Protein AF-A0A3N2ME25-F1 (afdb_monomer_lite)

Sequence (167 aa):
MKATYNEIFISNQILSNIPTVMEGRKMPASTVTTILLHRLAHQRKMEEYEEACRKALDELKKDEKYSDFDSRIQAHEEAKSKGNEYDKEFDKIVDGLTEAYSDVRRKQAQVTTEVEIQPMTRKELDDIVDFVGTEGTITISHAAGCFEQERIQFLGMLTNYFTNQQR

Secondary structure (DSSP, 8-state):
-EEEHHHHHHHHHHHHT--SEETTEE--HHHHHHHHHHHHHHHHHHHHHHHHHHHHHHHHTTSTTTTTHHHHHHHHHHHHHTTPPP-HHHHHHHHHHHHHHHHHHHHHHT-EEE---PPPPHHHHHHHHHHH-SSSEEEEEETTEEEEEEHHHHHHHHHHHHHHHT-

Structure (mmCIF, N/CA/C/O backbone):
data_AF-A0A3N2ME25-F1
#
_entry.id   AF-A0A3N2ME25-F1
#
loop_
_atom_site.group_PDB
_atom_site.id
_atom_site.type_symbol
_atom_site.label_atom_id
_atom_site.label_alt_id
_atom_site.label_comp_id
_atom_site.label_asym_id
_atom_site.label_entity_id
_atom_site.label_seq_id
_atom_site.pdbx_PDB_ins_code
_atom_site.Cartn_x
_atom_site.Cartn_y
_atom_site.Cartn_z
_atom_site.occupancy
_atom_site.B_iso_or_equiv
_atom_site.auth_seq_id
_atom_site.auth_comp_id
_atom_site.auth_asym_id
_atom_site.auth_atom_id
_atom_site.pdbx_PDB_model_num
ATOM 1 N N . MET A 1 1 ? 5.199 -4.972 15.450 1.00 86.19 1 MET A N 1
ATOM 2 C CA . MET A 1 1 ? 4.688 -6.122 14.665 1.00 86.19 1 MET A CA 1
ATOM 3 C C . MET A 1 1 ? 5.754 -6.543 13.667 1.00 86.19 1 MET A C 1
ATOM 5 O O . MET A 1 1 ? 6.234 -5.680 12.942 1.00 86.19 1 MET A O 1
ATOM 9 N N . LYS A 1 2 ? 6.131 -7.824 13.625 1.00 91.19 2 LYS A N 1
ATOM 10 C CA . LYS A 1 2 ? 7.083 -8.351 12.636 1.00 91.19 2 LYS A CA 1
ATOM 11 C C . LYS A 1 2 ? 6.314 -8.986 11.476 1.00 91.19 2 LYS A C 1
ATOM 13 O O . LYS A 1 2 ? 5.478 -9.848 11.718 1.00 91.19 2 LYS A O 1
ATOM 18 N N . ALA A 1 3 ? 6.572 -8.544 10.249 1.00 93.00 3 ALA A N 1
ATOM 19 C CA . ALA A 1 3 ? 5.836 -8.978 9.062 1.00 93.00 3 ALA A CA 1
ATOM 20 C C . ALA A 1 3 ? 6.692 -8.837 7.797 1.00 93.00 3 ALA A C 1
ATOM 22 O O . ALA A 1 3 ? 7.622 -8.032 7.740 1.00 93.00 3 ALA A O 1
ATOM 23 N N . THR A 1 4 ? 6.388 -9.621 6.771 1.00 96.38 4 THR A N 1
ATOM 24 C CA . THR A 1 4 ? 6.939 -9.437 5.425 1.00 96.38 4 THR A CA 1
ATOM 25 C C . THR A 1 4 ? 6.390 -8.169 4.777 1.00 96.38 4 THR A C 1
ATOM 27 O O . THR A 1 4 ? 5.282 -7.729 5.093 1.00 96.38 4 THR A O 1
ATOM 30 N N . TYR A 1 5 ? 7.118 -7.585 3.823 1.00 96.56 5 TYR A N 1
ATOM 31 C CA . TYR A 1 5 ? 6.589 -6.453 3.051 1.00 96.56 5 TYR A CA 1
ATOM 32 C C . TYR A 1 5 ? 5.282 -6.790 2.319 1.00 96.56 5 TYR A C 1
ATOM 34 O O . TYR A 1 5 ? 4.413 -5.930 2.200 1.00 96.56 5 TYR A O 1
ATOM 42 N N . ASN A 1 6 ? 5.089 -8.044 1.900 1.00 94.50 6 ASN A N 1
ATOM 43 C CA . ASN A 1 6 ? 3.825 -8.505 1.330 1.00 94.50 6 ASN A CA 1
ATOM 44 C C . ASN A 1 6 ? 2.663 -8.444 2.342 1.00 94.50 6 ASN A C 1
ATOM 46 O O . ASN A 1 6 ? 1.581 -7.951 2.029 1.00 94.50 6 ASN A O 1
ATOM 50 N N . GLU A 1 7 ? 2.879 -8.900 3.576 1.00 94.19 7 GLU A N 1
ATOM 51 C CA . GLU A 1 7 ? 1.875 -8.804 4.647 1.00 94.19 7 GLU A CA 1
ATOM 52 C C . GLU A 1 7 ? 1.596 -7.348 5.044 1.00 94.19 7 GLU A C 1
ATOM 54 O O . GLU A 1 7 ? 0.449 -6.987 5.321 1.00 94.19 7 GLU A O 1
ATOM 59 N N . ILE A 1 8 ? 2.622 -6.492 5.028 1.00 95.00 8 ILE A N 1
ATOM 60 C CA . ILE A 1 8 ? 2.486 -5.048 5.260 1.00 95.00 8 ILE A CA 1
ATOM 61 C C . ILE A 1 8 ? 1.661 -4.403 4.149 1.00 95.00 8 ILE A C 1
ATOM 63 O O . ILE A 1 8 ? 0.783 -3.599 4.455 1.00 95.00 8 ILE A O 1
ATOM 67 N N . PHE A 1 9 ? 1.879 -4.777 2.886 1.00 93.44 9 PHE A N 1
ATOM 68 C CA . PHE A 1 9 ? 1.074 -4.303 1.761 1.00 93.44 9 PHE A CA 1
ATOM 69 C C . PHE A 1 9 ? -0.405 -4.658 1.948 1.00 93.44 9 PHE A C 1
ATOM 71 O O . PHE A 1 9 ? -1.260 -3.775 1.872 1.00 93.44 9 PHE A O 1
ATOM 78 N N . ILE A 1 10 ? -0.709 -5.922 2.268 1.00 91.88 10 ILE A N 1
ATOM 79 C CA . ILE A 1 10 ? -2.084 -6.382 2.529 1.00 91.88 10 ILE A CA 1
ATOM 80 C C . ILE A 1 10 ? -2.699 -5.600 3.697 1.00 91.88 10 ILE A C 1
ATOM 82 O O . ILE A 1 10 ? -3.813 -5.087 3.592 1.00 91.88 10 ILE A O 1
ATOM 86 N N . SER A 1 11 ? -1.953 -5.447 4.792 1.00 93.44 11 SER A N 1
ATOM 87 C CA . SER A 1 11 ? -2.392 -4.687 5.966 1.00 93.44 11 SER A CA 1
ATOM 88 C C . SER A 1 11 ? -2.671 -3.223 5.620 1.00 93.44 11 SER A C 1
ATOM 90 O O . SER A 1 11 ? -3.700 -2.679 6.015 1.00 93.44 11 SER A O 1
ATOM 92 N N . ASN A 1 12 ? -1.809 -2.595 4.818 1.00 93.00 12 ASN A N 1
ATOM 93 C CA . ASN A 1 12 ? -1.983 -1.222 4.360 1.00 93.00 12 ASN A CA 1
ATOM 94 C C . ASN A 1 12 ? -3.259 -1.055 3.519 1.00 93.00 12 ASN A C 1
ATOM 96 O O . ASN A 1 12 ? -3.982 -0.073 3.696 1.00 93.00 12 ASN A O 1
ATOM 100 N N . GLN A 1 13 ? -3.573 -2.023 2.648 1.00 91.44 13 GLN A N 1
ATOM 101 C CA . GLN A 1 13 ? -4.811 -2.024 1.860 1.00 91.44 13 GLN A CA 1
ATOM 102 C C . GLN A 1 13 ? -6.050 -2.119 2.758 1.00 91.44 13 GLN A C 1
ATOM 104 O O . GLN A 1 13 ? -6.986 -1.338 2.592 1.00 91.44 13 GLN A O 1
ATOM 109 N N . ILE A 1 14 ? -6.050 -3.018 3.749 1.00 93.38 14 ILE A N 1
ATOM 110 C CA . ILE A 1 14 ? -7.160 -3.151 4.707 1.00 93.38 14 ILE A CA 1
ATOM 111 C C . ILE A 1 14 ? -7.353 -1.835 5.469 1.00 93.38 14 ILE A C 1
ATOM 113 O O . ILE A 1 14 ? -8.447 -1.271 5.483 1.00 93.38 14 ILE A O 1
ATOM 117 N N . LEU A 1 15 ? -6.273 -1.309 6.053 1.00 94.50 15 LEU A N 1
ATOM 118 C CA . LEU A 1 15 ? -6.291 -0.083 6.847 1.00 94.50 15 LEU A CA 1
ATOM 119 C C . LEU A 1 15 ? -6.776 1.120 6.044 1.00 94.50 15 LEU A C 1
ATOM 121 O O . LEU A 1 15 ? -7.570 1.910 6.556 1.00 94.50 15 LEU A O 1
ATOM 125 N N . SER A 1 16 ? -6.319 1.270 4.800 1.00 93.31 16 SER A N 1
ATOM 126 C CA . SER A 1 16 ? -6.687 2.382 3.908 1.00 93.31 16 SER A CA 1
ATOM 127 C C . SER A 1 16 ? -8.178 2.408 3.585 1.00 93.31 16 SER A C 1
ATOM 129 O O . SER A 1 16 ? -8.736 3.479 3.363 1.00 93.31 16 SER A O 1
ATOM 131 N N . ASN A 1 17 ? -8.829 1.247 3.640 1.00 94.62 17 ASN A N 1
ATOM 132 C CA . ASN A 1 17 ? -10.236 1.083 3.303 1.00 94.62 17 ASN A CA 1
ATOM 133 C C . ASN A 1 17 ? -11.189 1.161 4.505 1.00 94.62 17 ASN A C 1
ATOM 135 O O . ASN A 1 17 ? -12.399 1.096 4.320 1.00 94.62 17 ASN A O 1
ATOM 139 N N . ILE A 1 18 ? -10.686 1.354 5.732 1.00 95.12 18 ILE A N 1
ATOM 140 C CA . ILE A 1 18 ? -11.555 1.598 6.894 1.00 95.12 18 ILE A CA 1
ATOM 141 C C . ILE A 1 18 ? -12.240 2.972 6.742 1.00 95.12 18 ILE A C 1
ATOM 143 O O . ILE A 1 18 ? -11.551 4.001 6.740 1.00 95.12 18 ILE A O 1
ATOM 147 N N . PRO A 1 19 ? -13.576 3.053 6.632 1.00 93.19 19 PRO A N 1
ATOM 148 C CA . PRO A 1 19 ? -14.247 4.340 6.535 1.00 93.19 19 PRO A CA 1
ATOM 149 C C . PRO A 1 19 ? -14.175 5.076 7.877 1.00 93.19 19 PRO A C 1
ATOM 151 O O . PRO A 1 19 ? -14.390 4.489 8.933 1.00 93.19 19 PRO A O 1
ATOM 154 N N . THR A 1 20 ? -13.905 6.381 7.847 1.00 93.56 20 THR A N 1
ATOM 155 C CA . THR A 1 20 ? -13.962 7.251 9.042 1.00 93.56 20 THR A CA 1
ATOM 156 C C . THR A 1 20 ? -15.259 8.063 9.109 1.00 93.56 20 THR A C 1
ATOM 158 O O . THR A 1 20 ? -15.639 8.568 10.169 1.00 93.56 20 THR A O 1
ATOM 161 N N . VAL A 1 21 ? -15.957 8.161 7.973 1.00 92.81 21 VAL A N 1
ATOM 162 C CA . VAL A 1 21 ? -17.283 8.760 7.802 1.00 92.81 21 VAL A CA 1
ATOM 163 C C . VAL A 1 21 ? -18.085 7.847 6.882 1.00 92.81 21 VAL A C 1
ATOM 165 O O . VAL A 1 21 ? -17.600 7.475 5.816 1.00 92.81 21 VAL A O 1
ATOM 168 N N . MET A 1 22 ? -19.296 7.476 7.287 1.00 90.69 22 MET A N 1
ATOM 169 C CA . MET A 1 22 ? -20.151 6.561 6.532 1.00 90.69 22 MET A CA 1
ATOM 170 C C . MET A 1 22 ? -21.609 6.797 6.919 1.00 90.69 22 MET A C 1
ATOM 172 O O . MET A 1 22 ? -21.900 6.959 8.100 1.00 90.69 22 MET A O 1
ATOM 176 N N . GLU A 1 23 ? -22.521 6.848 5.942 1.00 88.25 23 GLU A N 1
ATOM 177 C CA . GLU A 1 23 ? -23.973 6.985 6.190 1.00 88.25 23 GLU A CA 1
ATOM 178 C C . GLU A 1 23 ? -24.333 8.175 7.111 1.00 88.25 23 GLU A C 1
ATOM 180 O O . GLU A 1 23 ? -25.209 8.087 7.967 1.00 88.25 23 GLU A O 1
ATOM 185 N N . GLY A 1 24 ? -23.607 9.295 7.000 1.00 89.06 24 GLY A N 1
ATOM 186 C CA . GLY A 1 24 ? -23.794 10.473 7.860 1.00 89.06 24 GLY A CA 1
ATOM 187 C C . GLY A 1 24 ? -23.269 10.328 9.299 1.00 89.06 24 GLY A C 1
ATOM 188 O O . GLY A 1 24 ? -23.289 11.302 10.051 1.00 89.06 24 GLY A O 1
ATOM 189 N N . ARG A 1 25 ? -22.747 9.156 9.682 1.00 92.75 25 ARG A N 1
ATOM 190 C CA . ARG A 1 25 ? -22.092 8.897 10.971 1.00 92.75 25 ARG A CA 1
ATOM 191 C C . ARG A 1 25 ? -20.591 9.182 10.885 1.00 92.75 25 ARG A C 1
ATOM 193 O O . ARG A 1 25 ? -19.966 9.010 9.838 1.00 92.75 25 ARG A O 1
ATOM 200 N N . LYS A 1 26 ? -20.002 9.589 12.012 1.00 94.62 26 LYS A N 1
ATOM 201 C CA . LYS A 1 26 ? -18.549 9.752 12.186 1.00 94.62 26 LYS A CA 1
ATOM 202 C C . LYS A 1 26 ? -18.040 8.769 13.231 1.00 94.62 26 LYS A C 1
ATOM 204 O O . LYS A 1 26 ? -18.686 8.589 14.261 1.00 94.62 26 LYS A O 1
ATOM 209 N N . MET A 1 27 ? -16.890 8.167 12.964 1.00 95.06 27 MET A N 1
ATOM 210 C CA . MET A 1 27 ? -16.223 7.269 13.903 1.00 95.06 27 MET A CA 1
ATOM 211 C C . MET A 1 27 ? -15.653 8.056 15.104 1.00 95.06 27 MET A C 1
ATOM 213 O O . MET A 1 27 ? -15.298 9.230 14.937 1.00 95.06 27 MET A O 1
ATOM 217 N N . PRO A 1 28 ? -15.542 7.454 16.308 1.00 95.44 28 PRO A N 1
ATOM 218 C CA . PRO A 1 28 ? -14.921 8.110 17.456 1.00 95.44 28 PRO A CA 1
ATOM 219 C C . PRO A 1 28 ? -13.514 8.635 17.144 1.00 95.44 28 PRO A C 1
ATOM 221 O O . PRO A 1 28 ? -12.701 7.953 16.522 1.00 95.44 28 PRO A O 1
ATOM 224 N N . ALA A 1 29 ? -13.209 9.853 17.601 1.00 95.00 29 ALA A N 1
ATOM 225 C CA . ALA A 1 29 ? -11.958 10.536 17.261 1.00 95.00 29 ALA A CA 1
ATOM 226 C C . ALA A 1 29 ? -10.701 9.782 17.735 1.00 95.00 29 ALA A C 1
ATOM 228 O O . ALA A 1 29 ? -9.684 9.793 17.040 1.00 95.00 29 ALA A O 1
ATOM 229 N N . SER A 1 30 ? -10.773 9.101 18.885 1.00 94.38 30 SER A N 1
ATOM 230 C CA . SER A 1 30 ? -9.698 8.230 19.378 1.00 94.38 30 SER A CA 1
ATOM 231 C C . SER A 1 30 ? -9.400 7.105 18.387 1.00 94.38 30 SER A C 1
ATOM 233 O O . SER A 1 30 ? -8.259 6.929 17.976 1.00 94.38 30 SER A O 1
ATOM 235 N N . THR A 1 31 ? -10.440 6.425 17.914 1.00 95.94 31 THR A N 1
ATOM 236 C CA . THR A 1 31 ? -10.347 5.285 16.994 1.00 95.94 31 THR A CA 1
ATOM 237 C C . THR A 1 31 ? -9.850 5.726 15.619 1.00 95.94 31 THR A C 1
ATOM 239 O O . THR A 1 31 ? -8.963 5.096 15.045 1.00 95.94 31 THR A O 1
ATOM 242 N N . VAL A 1 32 ? -10.327 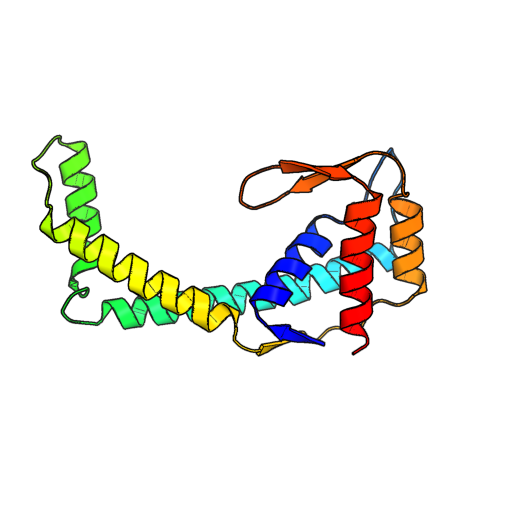6.877 15.128 1.00 96.25 32 VAL A N 1
ATOM 243 C CA . VAL A 1 32 ? -9.801 7.505 13.904 1.00 96.25 32 VAL A CA 1
ATOM 244 C C . VAL A 1 32 ? -8.311 7.811 14.039 1.00 96.25 32 VAL A C 1
ATOM 246 O O . VAL A 1 32 ? -7.549 7.528 13.118 1.00 96.25 32 VAL A O 1
ATOM 249 N N . THR A 1 33 ? -7.879 8.358 15.177 1.00 95.88 33 THR A N 1
ATOM 250 C CA . THR A 1 33 ? -6.462 8.665 15.424 1.00 95.88 33 THR A CA 1
ATOM 251 C C . THR A 1 33 ? -5.612 7.401 15.331 1.00 95.88 33 THR A C 1
ATOM 253 O O . THR A 1 33 ? -4.616 7.387 14.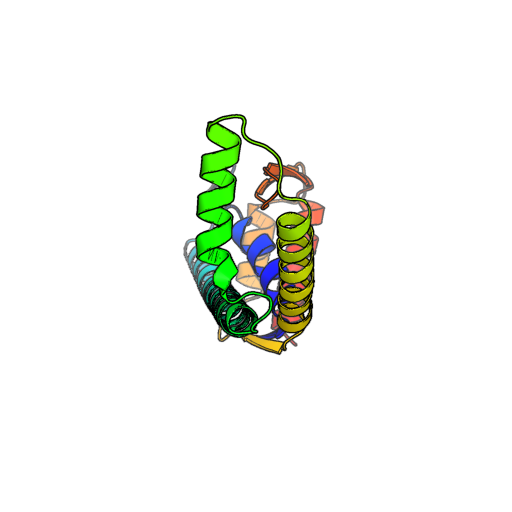609 1.00 95.88 33 THR A O 1
ATOM 256 N N . THR A 1 34 ? -6.042 6.316 15.972 1.00 95.31 34 THR A N 1
ATOM 257 C CA . THR A 1 34 ? -5.353 5.022 15.922 1.00 95.31 34 THR A CA 1
ATOM 258 C C . THR A 1 34 ? -5.280 4.470 14.497 1.00 95.31 34 THR A C 1
ATOM 260 O O . THR A 1 34 ? -4.199 4.098 14.040 1.00 95.31 34 THR A O 1
ATOM 263 N N . ILE A 1 35 ? -6.376 4.510 13.729 1.00 95.69 35 ILE A N 1
ATOM 264 C CA . ILE A 1 35 ? -6.375 4.109 12.309 1.00 95.69 35 ILE A CA 1
ATOM 265 C C . ILE A 1 35 ? -5.367 4.929 11.498 1.00 95.69 35 ILE A C 1
ATOM 267 O O . ILE A 1 35 ? -4.611 4.362 10.709 1.00 95.69 35 ILE A O 1
ATOM 271 N N . LEU A 1 36 ? -5.338 6.252 11.681 1.00 95.75 36 LEU A N 1
ATOM 272 C CA . LEU A 1 36 ? -4.414 7.130 10.960 1.00 95.75 36 LEU A CA 1
ATOM 273 C C . LEU A 1 36 ? -2.955 6.814 11.295 1.00 95.75 36 LEU A C 1
ATOM 275 O O . LEU A 1 36 ? -2.129 6.746 10.386 1.00 95.75 36 LEU A O 1
ATOM 279 N N . LEU A 1 37 ? -2.639 6.559 12.567 1.00 95.81 37 LEU A N 1
ATOM 280 C CA . LEU A 1 37 ? -1.300 6.132 12.973 1.00 95.81 37 LEU A CA 1
ATOM 281 C C . LEU A 1 37 ? -0.922 4.797 12.321 1.00 95.81 37 LEU A C 1
ATOM 283 O O . LEU A 1 37 ? 0.183 4.673 11.793 1.00 95.81 37 LEU A O 1
ATOM 287 N N . HIS A 1 38 ? -1.842 3.828 12.276 1.00 95.25 38 HIS A N 1
ATOM 288 C CA . HIS A 1 38 ? -1.604 2.551 11.598 1.00 95.25 38 HIS A CA 1
ATOM 289 C C . HIS A 1 38 ? -1.367 2.709 10.101 1.00 95.25 38 HIS A C 1
ATOM 291 O O . HIS A 1 38 ? -0.416 2.116 9.589 1.00 95.25 38 HIS A O 1
ATOM 297 N N . ARG A 1 39 ? -2.163 3.533 9.412 1.00 95.12 39 ARG A N 1
ATOM 298 C CA . ARG A 1 39 ? -1.945 3.853 7.993 1.00 95.12 39 ARG A CA 1
ATOM 299 C C . ARG A 1 39 ? -0.567 4.459 7.769 1.00 95.12 39 ARG A C 1
ATOM 301 O O . ARG A 1 39 ? 0.178 3.966 6.933 1.00 95.12 39 ARG A O 1
ATOM 308 N N . LEU A 1 40 ? -0.201 5.471 8.555 1.00 95.00 40 LEU A N 1
ATOM 309 C CA . LEU A 1 40 ? 1.092 6.146 8.433 1.00 95.00 40 LEU A CA 1
ATOM 310 C C . LEU A 1 40 ? 2.266 5.190 8.675 1.00 95.00 40 LEU A C 1
ATOM 312 O O . LEU A 1 40 ? 3.236 5.210 7.921 1.00 95.00 40 LEU A O 1
ATOM 316 N N . ALA A 1 41 ? 2.184 4.335 9.697 1.00 95.50 41 ALA A N 1
ATOM 317 C CA . ALA A 1 41 ? 3.241 3.373 10.000 1.00 95.50 41 ALA A CA 1
ATOM 318 C C . ALA A 1 41 ? 3.442 2.351 8.867 1.00 95.50 41 ALA A C 1
ATOM 320 O O . ALA A 1 41 ? 4.579 2.064 8.495 1.00 95.50 41 ALA A O 1
ATOM 321 N N . HIS A 1 42 ? 2.354 1.837 8.284 1.00 94.88 42 HIS A N 1
ATOM 322 C CA . HIS A 1 42 ? 2.437 0.898 7.162 1.00 94.88 42 HIS A CA 1
ATOM 323 C C . HIS A 1 42 ? 2.875 1.587 5.869 1.00 94.88 42 HIS A C 1
ATOM 325 O O . HIS A 1 42 ? 3.694 1.036 5.137 1.00 94.88 42 HIS A O 1
ATOM 331 N N . GLN A 1 43 ? 2.398 2.806 5.612 1.00 94.75 43 GLN A N 1
ATOM 332 C CA . GLN A 1 43 ? 2.804 3.592 4.451 1.00 94.75 43 GLN A CA 1
ATOM 333 C C . GLN A 1 43 ? 4.314 3.849 4.447 1.00 94.75 43 GLN A C 1
ATOM 335 O O . GLN A 1 43 ? 4.953 3.619 3.426 1.00 94.75 43 GLN A O 1
ATOM 340 N N . ARG A 1 44 ? 4.908 4.230 5.586 1.00 95.94 44 ARG A N 1
ATOM 341 C CA . ARG A 1 44 ? 6.368 4.406 5.699 1.00 95.94 44 ARG A CA 1
ATOM 342 C C . ARG A 1 44 ? 7.133 3.146 5.305 1.00 95.94 44 ARG A C 1
ATOM 344 O O . ARG A 1 44 ? 8.124 3.218 4.591 1.00 95.94 44 ARG A O 1
ATOM 351 N N . LYS A 1 45 ? 6.647 1.973 5.716 1.00 96.31 45 LYS A N 1
ATOM 352 C CA . LYS A 1 45 ? 7.260 0.693 5.339 1.00 96.31 45 LYS A CA 1
ATOM 353 C C . LYS A 1 45 ? 7.080 0.388 3.853 1.00 96.31 45 LYS A C 1
ATOM 355 O O . LYS A 1 45 ? 7.990 -0.151 3.234 1.00 96.31 45 LYS A O 1
ATOM 360 N N . MET A 1 46 ? 5.958 0.777 3.251 1.00 95.19 46 MET A N 1
ATOM 361 C CA . MET A 1 46 ? 5.799 0.682 1.798 1.00 95.19 46 MET A CA 1
ATOM 362 C C . MET A 1 46 ? 6.755 1.617 1.048 1.00 95.19 46 MET A C 1
ATOM 364 O O . MET A 1 46 ? 7.314 1.214 0.033 1.00 95.19 46 MET A O 1
ATOM 368 N N . GLU A 1 47 ? 7.003 2.821 1.558 1.00 95.94 47 GLU A N 1
ATOM 369 C CA . GLU A 1 47 ? 7.995 3.747 0.996 1.00 95.94 47 GLU A CA 1
ATOM 370 C C . GLU A 1 47 ? 9.421 3.173 1.101 1.00 95.94 47 GLU A C 1
ATOM 372 O O . GLU A 1 47 ? 10.156 3.190 0.113 1.00 95.94 47 GLU A O 1
ATOM 377 N N . GLU A 1 48 ? 9.784 2.572 2.242 1.00 96.62 48 GLU A N 1
ATOM 378 C CA . GLU A 1 48 ? 11.060 1.854 2.420 1.00 96.62 48 GLU A CA 1
ATOM 379 C C . GLU A 1 48 ? 11.219 0.698 1.411 1.00 96.62 48 GLU A C 1
ATOM 381 O O . GLU A 1 48 ? 12.285 0.523 0.812 1.00 96.62 48 GLU A O 1
ATOM 386 N N . TYR A 1 49 ? 10.157 -0.084 1.193 1.00 96.75 49 TYR A N 1
ATOM 387 C CA . TYR A 1 49 ? 10.132 -1.164 0.203 1.00 96.75 49 TYR A CA 1
ATOM 388 C C . TYR A 1 49 ? 10.361 -0.652 -1.223 1.00 96.75 49 TYR A C 1
ATOM 390 O O . TYR A 1 49 ? 11.197 -1.200 -1.949 1.00 96.75 49 TYR A O 1
ATOM 398 N N . GLU A 1 50 ? 9.638 0.396 -1.628 1.00 96.75 50 GLU A N 1
ATOM 399 C CA . GLU A 1 50 ? 9.764 0.975 -2.967 1.00 96.75 50 GLU A CA 1
ATOM 400 C C . GLU A 1 50 ? 11.149 1.591 -3.181 1.00 96.75 50 GLU A C 1
ATOM 402 O O . GLU A 1 50 ? 11.748 1.421 -4.245 1.00 96.75 50 GLU A O 1
ATOM 407 N N . GLU A 1 51 ? 11.712 2.245 -2.161 1.00 97.50 51 GLU A N 1
ATOM 408 C CA . GLU A 1 51 ? 13.069 2.778 -2.227 1.00 97.50 51 GLU A CA 1
ATOM 409 C C . GLU A 1 51 ? 14.109 1.665 -2.411 1.00 97.50 51 GLU A C 1
ATOM 411 O O . GLU A 1 51 ? 15.001 1.797 -3.254 1.00 97.50 51 GLU A O 1
ATOM 416 N N . ALA A 1 52 ? 13.988 0.561 -1.669 1.00 96.62 52 ALA A N 1
ATOM 417 C CA . ALA A 1 52 ? 14.879 -0.588 -1.809 1.00 96.62 52 ALA A CA 1
ATOM 418 C C . ALA A 1 52 ? 14.787 -1.215 -3.209 1.00 96.62 52 ALA A C 1
ATOM 420 O O . ALA A 1 52 ? 15.814 -1.491 -3.832 1.00 96.62 52 ALA A O 1
ATOM 421 N N . CYS A 1 53 ? 13.569 -1.380 -3.737 1.00 97.00 53 CYS A N 1
ATOM 422 C CA . CYS A 1 53 ? 13.365 -1.886 -5.093 1.00 97.00 53 CYS A CA 1
ATOM 423 C C . CYS A 1 53 ? 13.973 -0.941 -6.135 1.00 97.00 53 CYS A C 1
ATOM 425 O O . CYS A 1 53 ? 14.659 -1.398 -7.044 1.00 97.00 53 CYS A O 1
ATOM 427 N N . ARG A 1 54 ? 13.766 0.373 -6.003 1.00 96.44 54 ARG A N 1
ATOM 428 C CA . ARG A 1 54 ? 14.346 1.371 -6.912 1.00 96.44 54 ARG A CA 1
ATOM 429 C C . ARG A 1 54 ? 15.874 1.317 -6.920 1.00 96.44 54 ARG A C 1
ATOM 431 O O . ARG A 1 54 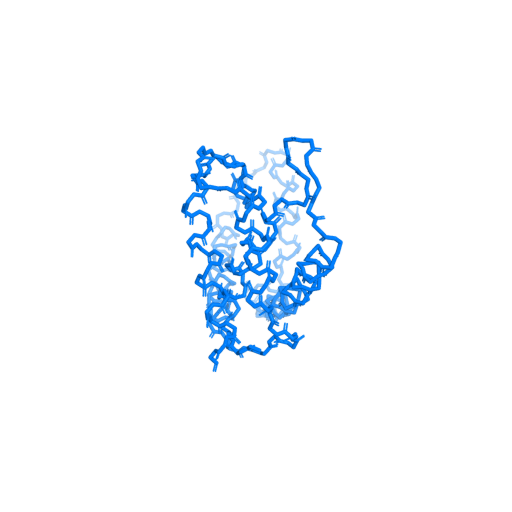? 16.455 1.236 -7.991 1.00 96.44 54 ARG A O 1
ATOM 438 N N . LYS A 1 55 ? 16.518 1.260 -5.749 1.00 96.88 55 LYS A N 1
ATOM 439 C CA . LYS A 1 55 ? 17.982 1.112 -5.662 1.00 96.88 55 LYS A CA 1
ATOM 440 C C . LYS A 1 55 ? 18.469 -0.158 -6.359 1.00 96.88 55 LYS A C 1
ATOM 442 O O . LYS A 1 55 ? 19.464 -0.126 -7.068 1.00 96.88 55 LYS A O 1
ATOM 447 N N . ALA A 1 56 ? 17.759 -1.271 -6.191 1.00 95.69 56 ALA A N 1
ATOM 448 C CA . ALA A 1 56 ? 18.105 -2.515 -6.868 1.00 95.69 56 ALA A CA 1
ATOM 449 C C . ALA A 1 56 ? 17.919 -2.434 -8.396 1.00 95.69 56 ALA A C 1
ATOM 451 O O . ALA A 1 56 ? 18.725 -3.004 -9.123 1.00 95.69 56 ALA A O 1
ATOM 452 N N . LEU A 1 57 ? 16.914 -1.702 -8.892 1.00 95.25 57 LEU A N 1
ATOM 453 C CA . LEU A 1 57 ? 16.781 -1.409 -10.323 1.00 95.25 57 LEU A CA 1
ATOM 454 C C . LEU A 1 57 ? 17.968 -0.590 -10.840 1.00 95.25 57 LEU A C 1
ATOM 456 O O . LEU A 1 57 ? 18.508 -0.912 -11.895 1.00 95.25 57 LEU A O 1
ATOM 460 N N . ASP A 1 58 ? 18.389 0.430 -10.092 1.00 94.88 58 ASP A N 1
ATOM 461 C CA . ASP A 1 58 ? 19.541 1.256 -10.458 1.00 94.88 58 ASP A CA 1
ATOM 462 C C . ASP A 1 58 ? 20.832 0.420 -10.515 1.00 94.88 58 ASP A C 1
ATOM 464 O O . ASP A 1 58 ? 21.641 0.605 -11.419 1.00 94.88 58 ASP A O 1
ATOM 468 N N . GLU A 1 59 ? 21.015 -0.541 -9.602 1.00 95.00 59 GLU A N 1
ATOM 469 C CA . GLU A 1 59 ? 22.136 -1.492 -9.664 1.00 95.00 59 GLU A CA 1
ATOM 470 C C . GLU A 1 59 ? 22.025 -2.459 -10.852 1.00 95.00 59 GLU A C 1
ATOM 472 O O . GLU A 1 59 ? 23.024 -2.693 -11.529 1.00 95.00 59 GLU A O 1
ATOM 477 N N . LEU A 1 60 ? 20.830 -2.986 -11.157 1.00 94.06 60 LEU A N 1
ATOM 478 C CA . LEU A 1 60 ? 20.617 -3.834 -12.340 1.00 94.06 60 LEU A CA 1
ATOM 479 C C . LEU A 1 60 ? 20.997 -3.094 -13.627 1.00 94.06 60 LEU A C 1
ATOM 481 O O . LEU A 1 60 ? 21.632 -3.675 -14.502 1.00 94.06 60 LEU A O 1
ATOM 485 N N . LYS A 1 61 ? 20.670 -1.802 -13.725 1.00 92.88 61 LYS A N 1
ATOM 486 C CA . LYS A 1 61 ? 21.014 -0.963 -14.879 1.00 92.88 61 LYS A CA 1
ATOM 487 C C . LYS A 1 61 ? 22.513 -0.697 -15.042 1.00 92.88 61 LYS A C 1
ATOM 489 O O . LYS A 1 61 ? 22.910 -0.228 -16.099 1.00 92.88 61 LYS A O 1
ATOM 494 N N . LYS A 1 62 ? 23.362 -0.990 -14.049 1.00 93.00 62 LYS A N 1
ATOM 495 C CA . LYS A 1 62 ? 24.826 -0.870 -14.198 1.00 93.00 62 LYS A CA 1
ATOM 496 C C . LYS A 1 62 ? 25.460 -2.054 -14.925 1.00 93.00 62 LYS A C 1
ATOM 498 O O . LYS A 1 62 ? 26.622 -1.954 -15.310 1.00 93.00 62 LYS A O 1
ATOM 503 N N . ASP A 1 63 ? 24.738 -3.163 -15.083 1.00 92.62 63 ASP A N 1
ATOM 504 C CA . ASP A 1 63 ? 25.186 -4.273 -15.922 1.00 92.62 63 ASP A CA 1
ATOM 505 C C . ASP A 1 63 ? 25.379 -3.776 -17.362 1.00 92.62 63 ASP A C 1
ATOM 507 O O . ASP A 1 63 ? 24.559 -3.009 -17.873 1.00 92.62 63 ASP A O 1
ATOM 511 N N . GLU A 1 64 ? 26.452 -4.212 -18.025 1.00 88.44 64 GLU A N 1
ATOM 512 C CA . GLU A 1 64 ? 26.774 -3.819 -19.402 1.00 88.44 64 GLU A CA 1
ATOM 513 C C . GLU A 1 64 ? 25.571 -4.025 -20.336 1.00 88.44 64 GLU A C 1
ATOM 515 O O . GLU A 1 64 ? 25.285 -3.163 -21.167 1.00 88.44 64 GLU A O 1
ATOM 520 N N . LYS A 1 65 ? 24.792 -5.093 -20.107 1.00 89.56 65 LYS A N 1
ATOM 521 C CA . LYS A 1 65 ? 23.578 -5.436 -20.859 1.00 89.56 65 LYS A CA 1
ATOM 522 C C . LYS A 1 65 ? 22.466 -4.377 -20.784 1.00 89.56 65 LYS A C 1
ATOM 524 O O . LYS A 1 65 ? 21.636 -4.323 -21.689 1.00 89.56 65 LYS A O 1
ATOM 529 N N . TYR A 1 66 ? 22.404 -3.591 -19.708 1.00 91.00 66 TYR A N 1
ATOM 530 C CA . TYR A 1 66 ? 21.328 -2.625 -19.433 1.00 91.00 66 TYR A CA 1
ATOM 531 C C . TYR A 1 66 ? 21.829 -1.177 -19.295 1.00 91.00 66 TYR A C 1
ATOM 533 O O . TYR A 1 66 ? 21.028 -0.270 -19.072 1.00 91.00 66 TYR A O 1
ATOM 541 N N . SER A 1 67 ? 23.136 -0.949 -19.426 1.00 88.44 67 SER A N 1
ATOM 542 C CA . SER A 1 67 ? 23.792 0.341 -19.170 1.00 88.44 67 SER A CA 1
ATOM 543 C C . SER A 1 67 ? 23.310 1.496 -20.054 1.00 88.44 67 SER A C 1
ATOM 545 O O . SER A 1 67 ? 23.302 2.651 -19.628 1.00 88.44 67 SER A O 1
ATOM 547 N N . ASP A 1 68 ? 22.849 1.192 -21.264 1.00 88.25 68 ASP A N 1
ATOM 548 C CA . ASP A 1 68 ? 22.309 2.140 -22.236 1.00 88.25 68 ASP A CA 1
ATOM 549 C C . ASP A 1 68 ? 20.768 2.184 -22.250 1.00 88.25 68 ASP A C 1
ATOM 551 O O . ASP A 1 68 ? 20.177 2.906 -23.060 1.00 88.25 68 ASP A O 1
ATOM 555 N N . PHE A 1 69 ? 20.104 1.466 -21.333 1.00 89.94 69 PHE A N 1
ATOM 556 C CA . PHE A 1 69 ? 18.649 1.299 -21.306 1.00 89.94 69 PHE A CA 1
ATOM 557 C C . PHE A 1 69 ? 17.893 2.631 -21.310 1.00 89.94 69 PHE A C 1
ATOM 559 O O . PHE A 1 69 ? 16.986 2.815 -22.120 1.00 89.94 69 PHE A O 1
ATOM 566 N N . ASP A 1 70 ? 18.284 3.578 -20.452 1.00 88.50 70 ASP A N 1
ATOM 567 C CA . ASP A 1 70 ? 17.593 4.868 -20.317 1.00 88.50 70 ASP A CA 1
ATOM 568 C C . ASP A 1 70 ? 17.728 5.743 -21.573 1.00 88.50 70 ASP A C 1
ATOM 570 O O . ASP A 1 70 ? 16.806 6.471 -21.933 1.00 88.50 70 ASP A O 1
ATOM 574 N N . SER A 1 71 ? 18.848 5.640 -22.292 1.00 87.19 71 SER A N 1
ATOM 575 C CA . SER A 1 71 ? 19.014 6.345 -23.570 1.00 87.19 71 SER A CA 1
ATOM 576 C C . SER A 1 71 ? 18.228 5.659 -24.691 1.00 87.19 71 SER A C 1
ATOM 578 O O . SER A 1 71 ? 17.631 6.322 -25.541 1.00 87.19 71 SER A O 1
ATOM 580 N N . ARG A 1 72 ? 18.187 4.320 -24.687 1.00 86.12 72 ARG A N 1
ATOM 581 C CA . ARG A 1 72 ? 17.485 3.530 -25.706 1.00 86.12 72 ARG A CA 1
ATOM 582 C C . ARG A 1 72 ? 15.968 3.587 -25.571 1.00 86.12 72 ARG A C 1
ATOM 584 O O . ARG A 1 72 ? 15.303 3.670 -26.598 1.00 86.12 72 ARG A O 1
ATOM 591 N N . ILE A 1 73 ? 15.417 3.611 -24.354 1.00 88.44 73 ILE A N 1
ATOM 592 C CA . ILE A 1 73 ? 13.964 3.734 -24.142 1.00 88.44 73 ILE A CA 1
ATOM 593 C C . ILE A 1 73 ? 13.452 5.068 -24.689 1.00 88.44 73 ILE A C 1
ATOM 595 O O . ILE A 1 73 ? 12.459 5.087 -25.411 1.00 88.44 73 ILE A O 1
ATOM 599 N N . GLN A 1 74 ? 14.188 6.160 -24.458 1.00 86.00 74 GLN A N 1
ATOM 600 C CA . GLN A 1 74 ? 13.845 7.474 -24.995 1.00 86.00 74 GLN A CA 1
ATOM 601 C C . GLN A 1 74 ? 13.895 7.477 -26.531 1.00 86.00 74 GLN A C 1
ATOM 603 O O . GLN A 1 74 ? 12.939 7.894 -27.186 1.00 86.00 74 GLN A O 1
ATOM 608 N N . ALA A 1 75 ? 14.976 6.954 -27.120 1.00 84.56 75 ALA A N 1
ATOM 609 C CA . ALA A 1 75 ? 15.103 6.849 -28.573 1.00 84.56 75 ALA A CA 1
ATOM 610 C C . ALA A 1 75 ? 13.998 5.972 -29.194 1.00 84.56 75 ALA A C 1
ATOM 612 O O . ALA A 1 75 ? 13.480 6.291 -30.266 1.00 84.56 75 ALA A O 1
ATOM 613 N N . HIS A 1 76 ? 13.605 4.895 -28.512 1.00 83.38 76 HIS A N 1
ATOM 614 C CA . HIS A 1 76 ? 12.546 3.990 -28.945 1.00 83.38 76 HIS A CA 1
ATOM 615 C C . HIS A 1 76 ? 11.155 4.645 -28.881 1.00 83.38 76 HIS A C 1
ATOM 617 O O . HIS A 1 76 ? 10.371 4.519 -29.823 1.00 83.38 76 HIS A O 1
ATOM 623 N N . GLU A 1 77 ? 10.846 5.399 -27.821 1.00 84.06 77 GLU A N 1
ATOM 624 C CA . GLU A 1 77 ? 9.603 6.177 -27.720 1.00 84.06 77 GLU A CA 1
ATOM 625 C C . GLU A 1 77 ? 9.515 7.256 -28.811 1.00 84.06 77 GLU A C 1
ATOM 627 O O . GLU A 1 77 ? 8.480 7.401 -29.474 1.00 84.06 77 GLU A O 1
ATOM 632 N N . GLU A 1 78 ? 10.621 7.955 -29.076 1.00 85.25 78 GLU A N 1
ATOM 633 C CA . GLU A 1 78 ? 10.709 8.932 -30.161 1.00 85.25 78 GLU A CA 1
ATOM 634 C C . GLU A 1 78 ? 10.543 8.279 -31.543 1.00 85.25 78 GLU A C 1
ATOM 636 O O . GLU A 1 78 ? 9.803 8.798 -32.384 1.00 85.25 78 GLU A O 1
ATOM 641 N N . ALA A 1 79 ? 11.180 7.132 -31.788 1.00 82.88 79 ALA A N 1
ATOM 642 C CA . ALA A 1 79 ? 11.058 6.382 -33.038 1.00 82.88 79 ALA A CA 1
ATOM 643 C C . ALA A 1 79 ? 9.620 5.892 -33.272 1.00 82.88 79 ALA A C 1
ATOM 645 O O . ALA A 1 79 ? 9.082 6.061 -34.370 1.00 82.88 79 ALA A O 1
ATOM 646 N N . LYS A 1 80 ? 8.963 5.378 -32.224 1.00 80.56 80 LYS A N 1
ATOM 647 C CA . LYS A 1 80 ? 7.560 4.946 -32.263 1.00 80.56 80 LYS A CA 1
ATOM 648 C C . LYS A 1 80 ? 6.618 6.101 -32.603 1.00 80.56 80 LYS A C 1
ATOM 650 O O . LYS A 1 80 ? 5.713 5.926 -33.415 1.00 80.56 80 LYS A O 1
ATOM 655 N N . SER A 1 81 ? 6.855 7.292 -32.049 1.00 81.88 81 SER A N 1
ATOM 656 C CA . SER A 1 81 ? 6.054 8.489 -32.361 1.00 81.88 81 SER A CA 1
ATOM 657 C C . SER A 1 81 ? 6.179 8.944 -33.824 1.00 81.88 81 SER A C 1
ATOM 659 O O . SER A 1 81 ? 5.250 9.537 -34.369 1.00 81.88 81 SER A O 1
ATOM 661 N N . LYS A 1 82 ? 7.309 8.631 -34.474 1.00 84.19 82 LYS A N 1
ATOM 662 C CA . LYS A 1 82 ? 7.622 8.986 -35.868 1.00 84.19 82 LYS A CA 1
ATOM 663 C C . LYS A 1 82 ? 7.267 7.884 -36.876 1.00 84.19 82 LYS A C 1
ATOM 665 O O . LYS A 1 82 ? 7.457 8.089 -38.070 1.00 84.19 82 LYS A O 1
ATOM 670 N N . GLY A 1 83 ? 6.740 6.742 -36.420 1.00 77.69 83 GLY A N 1
ATOM 671 C CA . GLY A 1 83 ? 6.388 5.605 -37.281 1.00 77.69 83 GLY A CA 1
ATOM 672 C C . GLY A 1 83 ? 7.596 4.846 -37.842 1.00 77.69 83 GLY A C 1
ATOM 673 O O . GLY A 1 83 ? 7.480 4.216 -38.891 1.00 77.69 83 GLY A O 1
ATOM 674 N N . ASN A 1 84 ? 8.749 4.931 -37.171 1.00 78.06 84 ASN A N 1
ATOM 675 C CA . ASN A 1 84 ? 9.977 4.255 -37.586 1.00 78.06 84 ASN A CA 1
ATOM 676 C C . ASN A 1 84 ? 9.979 2.761 -37.215 1.00 78.06 84 ASN A C 1
ATOM 678 O O . ASN A 1 84 ? 9.146 2.284 -36.443 1.00 78.06 84 ASN A O 1
ATOM 682 N N . GLU A 1 85 ? 10.934 2.033 -37.795 1.00 68.00 85 GLU A N 1
ATOM 683 C CA . GLU A 1 85 ? 11.088 0.585 -37.659 1.00 68.00 85 GLU A CA 1
ATOM 684 C C . GLU A 1 85 ? 11.384 0.148 -36.210 1.00 68.00 85 GLU A C 1
ATOM 686 O O . GLU A 1 85 ? 12.039 0.849 -35.440 1.00 68.00 85 GLU A O 1
ATOM 691 N N . TYR A 1 86 ? 10.852 -1.018 -35.849 1.00 69.00 86 TYR A N 1
ATOM 692 C CA . TYR A 1 86 ? 10.782 -1.558 -34.491 1.00 69.00 86 TYR A CA 1
ATOM 693 C C . TYR A 1 86 ? 12.055 -2.340 -34.117 1.00 69.00 86 TYR A C 1
ATOM 695 O O . TYR A 1 86 ? 12.402 -3.307 -34.802 1.00 69.00 86 TYR A O 1
ATOM 703 N N . ASP A 1 87 ? 12.732 -1.961 -33.027 1.00 80.38 87 ASP A N 1
ATOM 704 C CA . ASP A 1 87 ? 13.959 -2.624 -32.553 1.00 80.38 87 ASP A CA 1
ATOM 705 C C . ASP A 1 87 ? 13.634 -3.830 -31.653 1.00 80.38 87 ASP A C 1
ATOM 707 O O . ASP A 1 87 ? 13.560 -3.733 -30.428 1.00 80.38 87 ASP A O 1
ATOM 711 N N . LYS A 1 88 ? 13.499 -5.005 -32.278 1.00 81.38 88 LYS A N 1
ATOM 712 C CA . LYS A 1 88 ? 13.250 -6.277 -31.575 1.00 81.38 88 LYS A CA 1
ATOM 713 C C . LYS A 1 88 ? 14.356 -6.681 -30.597 1.00 81.38 88 LYS A C 1
ATOM 715 O O . LYS A 1 88 ? 14.116 -7.526 -29.733 1.00 81.38 88 LYS A O 1
ATOM 720 N N . GLU A 1 89 ? 15.585 -6.190 -30.761 1.00 84.38 89 GLU A N 1
ATOM 721 C CA . GLU A 1 89 ? 16.653 -6.472 -29.796 1.00 84.38 89 GLU A CA 1
ATOM 722 C C . GLU A 1 89 ? 16.468 -5.644 -28.531 1.00 84.38 89 GLU A C 1
ATOM 724 O O . GLU A 1 89 ? 16.690 -6.156 -27.433 1.00 84.38 89 GLU A O 1
ATOM 729 N N . PHE A 1 90 ? 15.990 -4.407 -28.669 1.00 84.06 90 PHE A N 1
ATOM 730 C CA . PHE A 1 90 ? 15.642 -3.577 -27.526 1.00 84.06 90 PHE A CA 1
ATOM 731 C C . PHE A 1 90 ? 14.490 -4.167 -26.705 1.00 84.06 90 PHE A C 1
ATOM 733 O O . PHE A 1 90 ? 14.590 -4.187 -25.480 1.00 84.06 90 PHE A O 1
ATOM 740 N N . ASP A 1 91 ? 13.462 -4.752 -27.328 1.00 85.69 91 ASP A N 1
ATOM 741 C CA . ASP A 1 91 ? 12.395 -5.426 -26.567 1.00 85.69 91 ASP A CA 1
ATOM 742 C C . ASP A 1 91 ? 12.924 -6.565 -25.700 1.00 85.69 91 ASP A C 1
ATOM 744 O O . ASP A 1 91 ? 12.541 -6.689 -24.544 1.00 85.69 91 ASP A O 1
ATOM 748 N N . LYS A 1 92 ? 13.861 -7.374 -26.212 1.00 89.31 92 LYS A N 1
ATOM 749 C CA . LYS A 1 92 ? 14.471 -8.454 -25.417 1.00 89.31 92 LYS A CA 1
ATOM 750 C C . LYS A 1 92 ? 15.227 -7.913 -24.204 1.00 89.31 92 LYS A C 1
ATOM 752 O O . LYS A 1 92 ? 15.324 -8.592 -23.181 1.00 89.31 92 LYS A O 1
ATOM 757 N N . ILE A 1 93 ? 15.795 -6.713 -24.319 1.00 89.69 93 ILE A N 1
ATOM 758 C CA . ILE A 1 93 ? 16.457 -6.020 -23.211 1.00 89.69 93 ILE A CA 1
ATOM 759 C C . ILE A 1 93 ? 15.409 -5.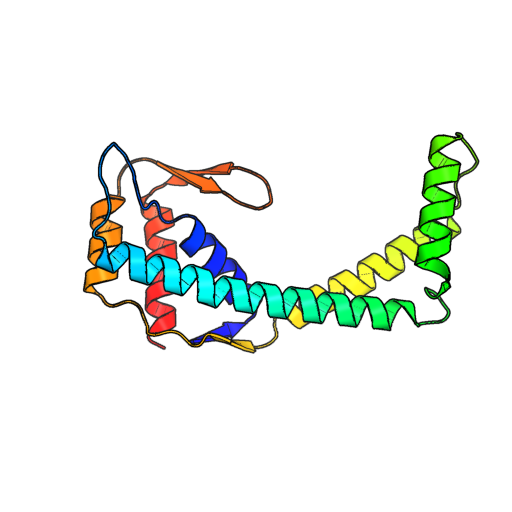513 -22.215 1.00 89.69 93 ILE A C 1
ATOM 761 O O . ILE A 1 93 ? 15.584 -5.728 -21.016 1.00 89.69 93 ILE A O 1
ATOM 765 N N . VAL A 1 94 ? 14.309 -4.918 -22.692 1.00 91.06 94 VAL A N 1
ATOM 766 C CA . VAL A 1 94 ? 13.165 -4.495 -21.862 1.00 91.06 94 VAL A CA 1
ATOM 767 C C . VAL A 1 94 ? 12.570 -5.674 -21.102 1.00 91.06 94 VAL A C 1
ATOM 769 O O . VAL A 1 94 ? 12.424 -5.590 -19.882 1.00 91.06 94 VAL A O 1
ATOM 772 N N . ASP A 1 95 ? 12.289 -6.781 -21.781 1.00 92.56 95 ASP A N 1
ATOM 773 C CA . ASP A 1 95 ? 11.739 -7.996 -21.183 1.00 92.56 95 ASP A CA 1
ATOM 774 C C . ASP A 1 95 ? 12.700 -8.566 -20.136 1.00 92.56 95 ASP A C 1
ATOM 776 O O . ASP A 1 95 ? 12.299 -8.843 -19.006 1.00 92.56 95 ASP A O 1
ATOM 780 N N . GLY A 1 96 ? 13.992 -8.659 -20.471 1.00 93.69 96 GLY A N 1
ATOM 781 C CA .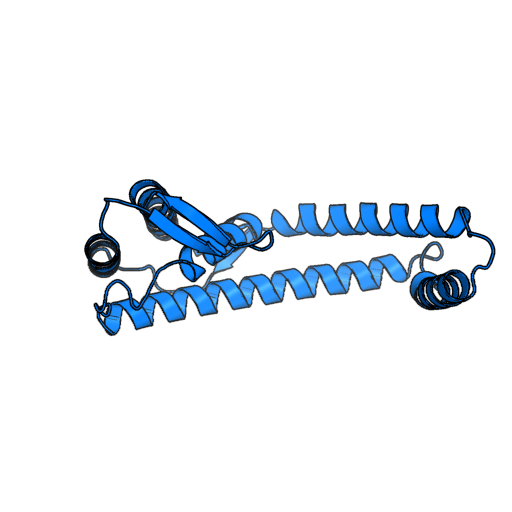 GLY A 1 96 ? 15.019 -9.159 -19.559 1.00 93.69 96 GLY A CA 1
ATOM 782 C C . GLY A 1 96 ? 15.197 -8.297 -18.304 1.00 93.69 96 GLY A C 1
ATOM 783 O O . GLY A 1 96 ? 15.326 -8.835 -17.203 1.00 93.69 96 GLY A O 1
ATOM 784 N N . LEU A 1 97 ? 15.176 -6.967 -18.443 1.00 94.19 97 LEU A N 1
ATOM 785 C CA . LEU A 1 97 ? 15.238 -6.054 -17.299 1.00 94.19 97 LEU A CA 1
ATOM 786 C C . LEU A 1 97 ? 13.947 -6.116 -16.470 1.00 94.19 97 LEU A C 1
ATOM 788 O O . LEU A 1 97 ? 14.007 -6.114 -15.241 1.00 94.19 97 LEU A O 1
ATOM 792 N N . THR A 1 98 ? 12.789 -6.220 -17.126 1.00 94.19 98 THR A N 1
ATOM 793 C CA . THR A 1 98 ? 11.478 -6.338 -16.469 1.00 94.19 98 THR A CA 1
ATOM 794 C C . THR A 1 98 ? 11.371 -7.625 -15.657 1.00 94.19 98 THR A C 1
ATOM 796 O O . THR A 1 98 ? 10.897 -7.592 -14.520 1.00 94.19 98 THR A O 1
ATOM 799 N N . GLU A 1 99 ? 11.843 -8.751 -16.195 1.00 96.00 99 GLU A N 1
ATOM 800 C CA . GLU A 1 99 ? 11.893 -10.034 -15.491 1.00 96.00 99 GLU A CA 1
ATOM 801 C C . GLU A 1 99 ? 12.824 -9.955 -14.274 1.00 96.00 99 GLU A C 1
ATOM 803 O O . GLU A 1 99 ? 12.404 -10.256 -13.153 1.00 96.00 99 GLU A O 1
ATOM 808 N N . ALA A 1 100 ? 14.051 -9.454 -14.458 1.00 95.50 100 ALA A N 1
ATOM 809 C CA . ALA A 1 100 ? 15.010 -9.289 -13.366 1.00 95.50 100 ALA A CA 1
ATOM 810 C C . ALA A 1 100 ? 14.470 -8.370 -12.256 1.00 95.50 100 ALA A C 1
ATOM 812 O O . ALA A 1 100 ? 14.587 -8.678 -11.066 1.00 95.50 100 ALA A O 1
ATOM 813 N N . TYR A 1 101 ? 13.831 -7.259 -12.629 1.00 95.94 101 TYR A N 1
ATOM 814 C CA . TYR A 1 101 ? 13.241 -6.328 -11.674 1.00 95.94 101 TYR A CA 1
ATOM 815 C C . TYR A 1 101 ? 12.011 -6.911 -10.961 1.00 95.94 101 TYR A C 1
ATOM 817 O O . TYR A 1 101 ? 11.842 -6.728 -9.752 1.00 95.94 101 TYR A O 1
ATOM 825 N N . SER A 1 102 ? 11.177 -7.675 -11.667 1.00 96.06 102 SER A N 1
ATOM 826 C CA . SER A 1 102 ? 10.047 -8.396 -11.067 1.00 96.06 102 SER A CA 1
ATOM 827 C C . SER A 1 102 ? 10.521 -9.416 -10.031 1.00 96.06 102 SER A C 1
ATOM 829 O O . SER A 1 102 ? 9.928 -9.545 -8.957 1.00 96.06 102 SER A O 1
ATOM 831 N N . ASP A 1 103 ? 11.633 -10.093 -10.310 1.00 97.00 103 ASP A N 1
ATOM 832 C CA . ASP A 1 103 ? 12.286 -11.015 -9.388 1.00 97.00 103 ASP A CA 1
ATOM 833 C C . ASP A 1 103 ? 12.828 -10.316 -8.136 1.00 97.00 103 ASP A C 1
ATOM 835 O O . ASP A 1 103 ? 12.650 -10.826 -7.024 1.00 97.00 103 ASP A O 1
ATOM 839 N N . VAL A 1 104 ? 13.437 -9.135 -8.293 1.00 96.50 104 VAL A N 1
ATOM 840 C CA . VAL A 1 104 ? 13.840 -8.271 -7.170 1.00 96.50 104 VAL A CA 1
ATOM 841 C C . VAL A 1 104 ? 12.633 -7.936 -6.302 1.00 96.50 104 VAL A C 1
ATOM 843 O O . VAL A 1 104 ? 12.673 -8.185 -5.099 1.00 96.50 104 VAL A O 1
ATOM 846 N N . ARG A 1 105 ? 11.542 -7.437 -6.896 1.00 97.00 105 ARG A N 1
ATOM 847 C CA . ARG A 1 105 ? 10.319 -7.086 -6.157 1.00 97.00 105 ARG A CA 1
ATOM 848 C C . ARG A 1 105 ? 9.740 -8.298 -5.426 1.00 97.00 105 ARG A C 1
ATOM 850 O O . ARG A 1 105 ? 9.437 -8.204 -4.241 1.00 97.00 105 ARG A O 1
ATOM 857 N N . ARG A 1 106 ? 9.663 -9.465 -6.079 1.00 96.69 106 ARG A N 1
ATOM 858 C CA . ARG A 1 106 ? 9.168 -10.712 -5.465 1.00 96.69 106 ARG A CA 1
ATOM 859 C C . ARG A 1 106 ? 10.013 -11.140 -4.265 1.00 96.69 106 ARG A C 1
ATOM 861 O O . ARG A 1 106 ? 9.453 -11.508 -3.235 1.00 96.69 106 ARG A O 1
ATOM 868 N N . LYS A 1 107 ? 11.344 -11.096 -4.381 1.00 96.69 107 LYS A N 1
ATOM 869 C CA . LYS A 1 107 ? 12.259 -11.437 -3.278 1.00 96.69 107 LYS A CA 1
ATOM 870 C C . LYS A 1 107 ? 12.175 -10.411 -2.151 1.00 96.69 107 LYS A C 1
ATOM 872 O O . LYS A 1 107 ? 12.058 -10.795 -0.991 1.00 96.69 107 LYS A O 1
ATOM 877 N N . GLN A 1 108 ? 12.158 -9.123 -2.487 1.00 96.50 108 GLN A N 1
ATOM 878 C CA . GLN A 1 108 ? 12.045 -8.046 -1.510 1.00 96.50 108 GLN A CA 1
ATOM 879 C C . GLN A 1 108 ? 10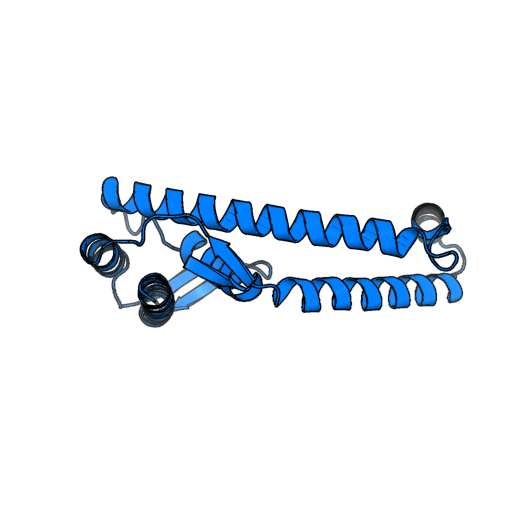.710 -8.108 -0.758 1.00 96.50 108 GLN A C 1
ATOM 881 O O . GLN A 1 108 ? 10.682 -7.889 0.447 1.00 96.50 108 GLN A O 1
ATOM 886 N N . ALA A 1 109 ? 9.615 -8.490 -1.420 1.00 96.25 109 ALA A N 1
ATOM 887 C CA . ALA A 1 109 ? 8.303 -8.632 -0.791 1.00 96.25 109 ALA A CA 1
ATOM 888 C C . ALA A 1 109 ? 8.279 -9.702 0.320 1.00 96.25 109 ALA A C 1
ATOM 890 O O . ALA A 1 109 ? 7.462 -9.616 1.236 1.00 96.25 109 ALA A O 1
ATOM 891 N N . GLN A 1 110 ? 9.182 -10.688 0.264 1.00 97.12 110 GLN A N 1
ATOM 892 C CA . GLN A 1 110 ? 9.333 -11.743 1.274 1.00 97.12 110 GLN A CA 1
ATOM 893 C C . GLN A 1 110 ? 10.259 -11.344 2.432 1.00 97.12 110 GLN A C 1
ATOM 895 O O . GLN A 1 110 ? 10.312 -12.048 3.441 1.00 97.12 110 GLN A O 1
ATOM 900 N N . VAL A 1 111 ? 10.982 -10.224 2.322 1.00 96.69 111 VAL A N 1
ATOM 901 C CA . VAL A 1 111 ? 11.833 -9.729 3.407 1.00 96.69 111 VAL A CA 1
ATOM 902 C C . VAL A 1 111 ? 10.958 -9.340 4.589 1.00 96.69 111 VAL A C 1
ATOM 904 O O . VAL A 1 111 ? 9.981 -8.605 4.452 1.00 96.69 111 VAL A O 1
ATOM 907 N N . THR A 1 112 ? 11.325 -9.849 5.762 1.00 96.00 112 THR A N 1
ATOM 908 C CA . THR A 1 112 ? 10.668 -9.525 7.024 1.00 96.00 112 THR A CA 1
ATOM 909 C C . THR A 1 112 ? 11.241 -8.244 7.619 1.00 96.00 112 THR A C 1
ATOM 911 O O . THR A 1 112 ? 12.456 -8.092 7.717 1.00 96.00 112 THR A O 1
ATOM 914 N N . THR A 1 113 ? 10.362 -7.353 8.065 1.00 94.81 113 THR A N 1
ATOM 915 C CA . THR A 1 113 ? 10.697 -6.097 8.741 1.00 94.81 113 THR A CA 1
ATOM 916 C C . THR A 1 113 ? 9.792 -5.893 9.957 1.00 94.81 113 THR A C 1
ATOM 918 O O . THR A 1 113 ? 8.850 -6.656 10.197 1.00 94.81 113 THR A O 1
ATOM 921 N N . GLU A 1 114 ? 10.095 -4.873 10.748 1.00 93.81 114 GLU A N 1
ATOM 922 C CA . GLU A 1 114 ? 9.307 -4.488 11.910 1.00 93.81 114 GLU A CA 1
ATOM 923 C C . GLU A 1 114 ? 8.523 -3.209 11.622 1.00 93.81 114 GLU A C 1
ATOM 925 O O . GLU A 1 114 ? 9.061 -2.207 11.150 1.00 93.81 114 GLU A O 1
ATOM 930 N N . VAL A 1 115 ? 7.225 -3.256 11.914 1.00 92.38 115 VAL A N 1
ATOM 931 C CA . VAL A 1 115 ? 6.346 -2.090 11.963 1.00 92.38 115 VAL A CA 1
ATOM 932 C C . VAL A 1 115 ? 6.253 -1.646 13.418 1.00 92.38 115 VAL A C 1
ATOM 934 O O . VAL A 1 115 ? 5.654 -2.336 14.255 1.00 92.38 115 VAL A O 1
ATOM 937 N N . GLU A 1 116 ? 6.870 -0.506 13.713 1.00 90.00 116 GLU A N 1
ATOM 938 C CA . GLU A 1 116 ? 6.865 0.123 15.032 1.00 90.00 116 GLU A CA 1
ATOM 939 C C . GLU A 1 116 ? 5.570 0.907 15.234 1.00 90.00 116 GLU A C 1
ATOM 941 O O . GLU A 1 116 ? 5.427 2.057 14.818 1.00 90.00 116 GLU A O 1
ATOM 946 N N . ILE A 1 117 ? 4.594 0.255 15.858 1.00 90.25 117 ILE A N 1
ATOM 947 C CA . ILE A 1 117 ? 3.346 0.889 16.258 1.00 90.25 117 ILE A CA 1
ATOM 948 C C . ILE A 1 117 ? 2.731 0.147 17.437 1.00 90.25 117 ILE A C 1
ATOM 950 O O . ILE A 1 117 ? 2.862 -1.075 17.546 1.00 90.25 117 ILE A O 1
ATOM 954 N N . GLN A 1 118 ? 2.062 0.889 18.318 1.00 89.62 118 GLN A N 1
ATOM 955 C CA . GLN A 1 118 ? 1.255 0.282 19.368 1.00 89.62 118 GLN A CA 1
ATOM 956 C C . GLN A 1 118 ? 0.125 -0.538 18.731 1.00 89.62 118 GLN A C 1
ATOM 958 O O . GLN A 1 118 ? -0.515 -0.045 17.801 1.00 89.62 118 GLN A O 1
ATOM 963 N N . PRO A 1 119 ? -0.119 -1.778 19.187 1.00 90.25 119 PRO A N 1
ATOM 964 C CA . PRO A 1 119 ? -1.258 -2.551 18.721 1.00 90.25 119 PRO A CA 1
ATOM 965 C C . PRO A 1 119 ? -2.565 -1.814 18.996 1.00 90.25 119 PRO A C 1
ATOM 967 O O . PRO A 1 119 ? -2.719 -1.179 20.042 1.00 90.25 119 PRO A O 1
ATOM 970 N N . MET A 1 120 ? -3.520 -1.960 18.084 1.00 91.88 120 MET A N 1
ATOM 971 C CA . MET A 1 120 ? -4.879 -1.498 18.325 1.00 91.88 120 MET A CA 1
ATOM 972 C C . MET A 1 120 ? -5.452 -2.216 19.555 1.00 91.88 120 MET A C 1
ATOM 974 O O . MET A 1 120 ? -5.187 -3.398 19.799 1.00 91.88 120 MET A O 1
ATOM 978 N N . THR A 1 121 ? -6.247 -1.508 20.346 1.00 93.88 121 THR A N 1
ATOM 979 C CA . THR A 1 121 ? -6.953 -2.075 21.495 1.00 93.88 121 THR A CA 1
ATOM 980 C C . THR A 1 121 ? -8.224 -2.793 21.055 1.00 93.88 121 THR A C 1
ATOM 982 O O . THR A 1 121 ? -8.801 -2.508 20.005 1.00 93.88 121 THR A O 1
ATOM 985 N N . ARG A 1 122 ? -8.721 -3.712 21.892 1.00 93.19 122 ARG A N 1
ATOM 986 C CA . ARG A 1 122 ? -9.980 -4.411 21.606 1.00 93.19 122 ARG A CA 1
ATOM 987 C C . ARG A 1 122 ? -11.159 -3.446 21.451 1.00 93.19 122 ARG A C 1
ATOM 989 O O . ARG A 1 122 ? -11.963 -3.622 20.549 1.00 93.19 122 ARG A O 1
ATOM 996 N N . LYS A 1 123 ? -11.204 -2.405 22.286 1.00 94.88 123 LYS A N 1
ATOM 997 C CA . LYS A 1 123 ? -12.231 -1.363 22.225 1.00 94.88 123 LYS A CA 1
ATOM 998 C C . LYS A 1 123 ? -12.227 -0.633 20.882 1.00 94.88 123 LYS A C 1
ATOM 1000 O O . LYS A 1 123 ? -13.284 -0.420 20.311 1.00 94.88 123 LYS A O 1
ATOM 1005 N N . GLU A 1 124 ? -11.054 -0.265 20.374 1.00 95.06 124 GLU A N 1
ATOM 1006 C CA . GLU A 1 124 ? -10.950 0.408 19.074 1.00 95.06 124 GLU A CA 1
ATOM 1007 C C . GLU A 1 124 ? -11.375 -0.508 17.923 1.00 95.06 124 GLU A C 1
ATOM 1009 O O . GLU A 1 124 ? -11.993 -0.036 16.975 1.00 95.06 124 GLU A O 1
ATOM 1014 N N . LEU A 1 125 ? -11.095 -1.814 18.012 1.00 95.00 125 LEU A N 1
ATOM 1015 C CA . LEU A 1 125 ? -11.615 -2.778 17.043 1.00 95.00 125 LEU A CA 1
ATOM 1016 C C . LEU A 1 125 ? -13.146 -2.861 17.102 1.00 95.00 125 LEU A C 1
ATOM 1018 O O . LEU A 1 125 ? -13.786 -2.817 16.053 1.00 95.00 125 LEU A O 1
ATOM 1022 N N . ASP A 1 126 ? -13.720 -2.971 18.301 1.00 95.56 126 ASP A N 1
ATOM 1023 C CA . ASP A 1 126 ? -15.173 -3.041 18.485 1.00 95.56 126 ASP A CA 1
ATOM 1024 C C . ASP A 1 126 ? -15.846 -1.752 17.958 1.00 95.56 126 ASP A C 1
ATOM 1026 O O . ASP A 1 126 ? -16.815 -1.836 17.206 1.00 95.56 126 ASP A O 1
ATOM 1030 N N . ASP A 1 127 ? -15.256 -0.571 18.200 1.00 96.12 127 ASP A N 1
ATOM 1031 C CA . ASP A 1 127 ? -15.717 0.703 17.627 1.00 96.12 127 ASP A CA 1
ATOM 1032 C C . ASP A 1 127 ? -15.739 0.677 16.084 1.00 96.12 127 ASP A C 1
ATOM 1034 O O . ASP A 1 127 ? -16.646 1.239 15.466 1.00 96.12 127 ASP A O 1
ATOM 1038 N N . ILE A 1 128 ? -14.748 0.047 15.434 1.00 96.12 128 ILE A N 1
ATOM 1039 C CA . ILE A 1 128 ? -14.718 -0.077 13.966 1.00 96.12 128 ILE A CA 1
ATOM 1040 C C . ILE A 1 128 ? -15.802 -1.039 13.481 1.00 96.12 128 ILE A C 1
ATOM 1042 O O . ILE A 1 128 ? -16.492 -0.733 12.507 1.00 96.12 128 ILE A O 1
ATOM 1046 N N . VAL A 1 129 ? -15.960 -2.184 14.146 1.00 95.56 129 VAL A N 1
ATOM 1047 C CA . VAL A 1 129 ? -16.971 -3.193 13.800 1.00 95.56 129 VAL A CA 1
ATOM 1048 C C . VAL A 1 129 ? -18.377 -2.601 13.905 1.00 95.56 129 VAL A C 1
ATOM 1050 O O . VAL A 1 129 ? -19.144 -2.702 12.948 1.00 95.56 129 VAL A O 1
ATOM 1053 N N . ASP A 1 130 ? -18.685 -1.912 15.004 1.00 95.06 130 ASP A N 1
ATOM 1054 C CA . ASP A 1 130 ? -19.981 -1.262 15.229 1.00 95.06 130 ASP A CA 1
ATOM 1055 C C . ASP A 1 130 ? -20.226 -0.111 14.244 1.00 95.06 130 ASP A C 1
ATOM 1057 O O . ASP A 1 130 ? -21.349 0.127 13.782 1.00 95.06 130 ASP A O 1
ATOM 1061 N N . PHE A 1 131 ? -19.169 0.620 13.884 1.00 95.69 131 PHE A N 1
ATOM 1062 C CA . PHE A 1 131 ? -19.271 1.701 12.914 1.00 95.69 131 PHE A CA 1
ATOM 1063 C C . PHE A 1 131 ? -19.595 1.180 11.510 1.00 95.69 131 PHE A C 1
ATOM 1065 O O . PHE A 1 131 ? -20.527 1.677 10.872 1.00 95.69 131 PHE A O 1
ATOM 1072 N N . VAL A 1 132 ? -18.854 0.176 11.036 1.00 94.69 132 VAL A N 1
ATOM 1073 C CA . VAL A 1 132 ? -19.021 -0.403 9.694 1.00 94.69 132 VAL A CA 1
ATOM 1074 C C . VAL A 1 132 ? -20.323 -1.211 9.602 1.00 94.69 132 VAL A C 1
ATOM 1076 O O . VAL A 1 132 ? -21.048 -1.116 8.610 1.00 94.69 132 VAL A O 1
ATOM 1079 N N . GLY A 1 133 ? -20.662 -1.964 10.647 1.00 94.06 133 GLY A N 1
ATOM 1080 C CA . GLY A 1 133 ? -21.768 -2.915 10.624 1.00 94.06 133 GLY A CA 1
ATOM 1081 C C . GLY A 1 133 ? -21.476 -4.130 9.737 1.00 94.06 133 GLY A C 1
ATOM 1082 O O . GLY A 1 133 ? -20.557 -4.137 8.921 1.00 94.06 133 GLY A O 1
ATOM 1083 N N . THR A 1 134 ? -22.251 -5.197 9.903 1.00 94.38 134 THR A N 1
ATOM 1084 C CA . THR A 1 134 ? -22.018 -6.475 9.208 1.00 94.38 134 THR A CA 1
ATOM 1085 C C . THR A 1 134 ? -22.805 -6.623 7.909 1.00 94.38 134 THR A C 1
ATOM 1087 O O . THR A 1 134 ? -22.452 -7.462 7.082 1.00 94.38 134 THR A O 1
ATOM 1090 N N . GLU A 1 135 ? -23.854 -5.824 7.716 1.00 94.25 135 GLU A N 1
ATOM 1091 C CA . GLU A 1 135 ? -24.778 -5.939 6.586 1.00 94.25 135 GLU A CA 1
ATOM 1092 C C . GLU A 1 135 ? -24.426 -5.000 5.427 1.00 94.25 135 GLU A C 1
ATOM 1094 O O . GLU A 1 135 ? -23.995 -3.864 5.624 1.00 94.25 135 GLU A O 1
ATOM 1099 N N . GLY A 1 136 ? -24.665 -5.471 4.202 1.00 93.75 136 GLY A N 1
ATOM 1100 C CA . GLY A 1 136 ? -24.449 -4.708 2.975 1.00 93.75 136 GLY A CA 1
ATOM 1101 C C . GLY A 1 136 ? -23.003 -4.727 2.481 1.00 93.75 136 GLY A C 1
ATOM 1102 O O . GLY A 1 136 ? -22.202 -5.603 2.822 1.00 93.75 136 GLY A O 1
ATOM 1103 N N . THR A 1 137 ? -22.675 -3.747 1.644 1.00 95.00 137 THR A N 1
ATOM 1104 C CA . THR A 1 137 ? -21.361 -3.607 1.010 1.00 95.00 137 THR A CA 1
ATOM 1105 C C . THR A 1 137 ? -20.685 -2.295 1.409 1.00 95.00 137 THR A C 1
ATOM 1107 O O . THR A 1 137 ? -21.319 -1.356 1.906 1.00 95.00 137 THR A O 1
ATOM 1110 N N . ILE A 1 138 ? -19.367 -2.256 1.237 1.00 93.44 138 ILE A N 1
ATOM 1111 C CA . ILE A 1 138 ? -18.553 -1.040 1.215 1.00 93.44 138 ILE A CA 1
ATOM 1112 C C . ILE A 1 138 ? -17.740 -1.012 -0.073 1.00 93.44 138 ILE A C 1
ATOM 1114 O O . ILE A 1 138 ? -17.404 -2.053 -0.637 1.00 93.44 138 ILE A O 1
ATOM 1118 N N . THR A 1 139 ? -17.396 0.187 -0.525 1.00 91.94 139 THR A N 1
ATOM 1119 C CA . THR A 1 139 ? -16.453 0.357 -1.626 1.00 91.94 139 THR A CA 1
ATOM 1120 C C . THR A 1 139 ? -15.038 0.295 -1.080 1.00 91.94 139 THR A C 1
ATOM 1122 O O . THR A 1 139 ? -14.685 1.081 -0.201 1.00 91.94 139 THR A O 1
ATOM 1125 N N . ILE A 1 140 ? -14.230 -0.608 -1.625 1.00 90.50 140 ILE A N 1
ATOM 1126 C CA . ILE A 1 140 ? -12.803 -0.665 -1.340 1.00 90.50 140 ILE A CA 1
ATOM 1127 C C . ILE A 1 140 ? -11.997 -0.282 -2.576 1.00 90.50 140 ILE A C 1
ATOM 1129 O O . ILE A 1 140 ? -12.297 -0.681 -3.701 1.00 90.50 140 ILE A O 1
ATOM 1133 N N . SER A 1 141 ? -10.990 0.549 -2.347 1.00 87.69 141 SER A N 1
ATOM 1134 C CA . SER A 1 141 ? -10.045 1.025 -3.345 1.00 87.69 141 SER A CA 1
ATOM 1135 C C . SER A 1 141 ? -8.840 0.097 -3.383 1.00 87.69 141 SER A C 1
ATOM 1137 O O . SER A 1 141 ? -8.264 -0.230 -2.344 1.00 87.69 141 SER A O 1
ATOM 1139 N N . HIS A 1 142 ? -8.437 -0.280 -4.591 1.00 80.69 142 HIS A N 1
ATOM 1140 C CA . HIS A 1 142 ? -7.255 -1.082 -4.872 1.00 80.69 142 HIS A CA 1
ATOM 1141 C C . HIS A 1 142 ? -6.508 -0.504 -6.075 1.00 80.69 142 HIS A C 1
ATOM 1143 O O . HIS A 1 142 ? -7.052 0.289 -6.842 1.00 80.69 142 HIS A O 1
ATOM 1149 N N . ALA A 1 143 ? -5.269 -0.945 -6.296 1.00 75.31 143 ALA A N 1
ATOM 1150 C CA . ALA A 1 143 ? -4.470 -0.511 -7.445 1.00 75.31 143 ALA A CA 1
ATOM 1151 C C . ALA A 1 143 ? -5.146 -0.796 -8.805 1.00 75.31 143 ALA A C 1
ATOM 1153 O O . ALA A 1 143 ? -4.889 -0.102 -9.781 1.00 75.31 143 ALA A O 1
ATOM 1154 N N . ALA A 1 144 ? -6.026 -1.801 -8.858 1.00 78.81 144 ALA A N 1
ATOM 1155 C CA . ALA A 1 144 ? -6.770 -2.197 -10.057 1.00 78.81 144 ALA A CA 1
ATOM 1156 C C . ALA A 1 144 ? -8.105 -1.444 -10.241 1.00 78.81 144 ALA A C 1
ATOM 1158 O O . ALA A 1 144 ? -8.797 -1.672 -11.229 1.00 78.81 144 ALA A O 1
ATOM 1159 N N . GLY A 1 145 ? -8.483 -0.575 -9.296 1.00 85.81 145 GLY A N 1
ATOM 1160 C CA . GLY A 1 145 ? -9.753 0.150 -9.289 1.00 85.81 145 GLY A CA 1
ATOM 1161 C C . GLY A 1 145 ? -10.526 -0.007 -7.979 1.00 85.81 145 GLY A C 1
ATOM 1162 O O . GLY A 1 145 ? -10.027 -0.565 -7.000 1.00 85.81 145 GLY A O 1
ATOM 1163 N N . CYS A 1 146 ? -11.759 0.496 -7.969 1.00 89.81 146 CYS A N 1
ATOM 1164 C CA . CYS A 1 146 ? -12.670 0.392 -6.832 1.00 89.81 146 CYS A CA 1
ATOM 1165 C C . CYS A 1 146 ? -13.667 -0.745 -7.049 1.00 89.81 146 CYS A C 1
ATOM 1167 O O . CYS A 1 146 ? -14.195 -0.901 -8.150 1.00 89.81 146 CYS A O 1
ATOM 1169 N N . PHE A 1 147 ? -13.960 -1.502 -5.998 1.00 91.00 147 PHE A N 1
ATOM 1170 C CA . PHE A 1 147 ? -14.933 -2.588 -6.053 1.00 91.00 147 PHE A CA 1
ATOM 1171 C C . PHE A 1 147 ? -15.780 -2.655 -4.789 1.00 91.00 147 PHE A C 1
ATOM 1173 O O . PHE A 1 147 ? -15.392 -2.172 -3.725 1.00 91.00 147 PHE A O 1
ATOM 1180 N N . GLU A 1 148 ? -16.966 -3.238 -4.928 1.00 94.31 148 GLU A N 1
ATOM 1181 C CA . GLU A 1 148 ? -17.839 -3.509 -3.796 1.00 94.31 148 GLU A CA 1
ATOM 1182 C C . GLU A 1 148 ? -17.389 -4.775 -3.073 1.00 94.31 148 GLU A C 1
ATOM 1184 O O . GLU A 1 148 ? -17.103 -5.803 -3.685 1.00 94.31 148 GLU A O 1
ATOM 1189 N N . GLN A 1 149 ? -17.340 -4.684 -1.751 1.00 94.12 149 GLN A N 1
ATOM 1190 C CA . GLN A 1 149 ? -16.940 -5.755 -0.858 1.00 94.12 149 GLN A CA 1
ATOM 1191 C C . GLN A 1 149 ? -17.995 -5.898 0.232 1.00 94.12 149 GLN A C 1
ATOM 1193 O O . GLN A 1 149 ? -18.392 -4.909 0.851 1.00 94.12 149 GLN A O 1
ATOM 1198 N N . GLU A 1 150 ? -18.443 -7.126 0.494 1.00 96.62 150 GLU A N 1
ATOM 1199 C CA . GLU A 1 150 ? -19.338 -7.392 1.622 1.00 96.62 150 GLU A CA 1
ATOM 1200 C C . GLU A 1 150 ? -18.688 -6.949 2.936 1.00 96.62 150 GLU A C 1
ATOM 1202 O O . GLU A 1 150 ? -17.533 -7.299 3.216 1.00 96.62 150 GLU A O 1
ATOM 1207 N N . ARG A 1 151 ? -19.434 -6.207 3.763 1.00 96.19 151 ARG A N 1
ATOM 1208 C CA . ARG A 1 151 ? -18.901 -5.642 5.012 1.00 96.19 151 ARG A CA 1
ATOM 1209 C C . ARG A 1 151 ? -18.385 -6.718 5.955 1.00 96.19 151 ARG A C 1
ATOM 1211 O O . ARG A 1 151 ? -17.305 -6.566 6.518 1.00 96.19 151 ARG A O 1
ATOM 1218 N N . ILE A 1 152 ? -19.098 -7.838 6.066 1.00 96.44 152 ILE A N 1
ATOM 1219 C CA . ILE A 1 152 ? -18.681 -8.968 6.902 1.00 96.44 152 ILE A CA 1
ATOM 1220 C C . ILE A 1 152 ? -17.327 -9.557 6.478 1.00 96.44 152 ILE A C 1
ATOM 1222 O O . ILE A 1 152 ? -16.502 -9.886 7.329 1.00 96.44 152 ILE A O 1
ATOM 1226 N N . GLN A 1 153 ? -17.056 -9.631 5.173 1.00 95.06 153 GLN A N 1
ATOM 1227 C CA . GLN A 1 153 ? -15.780 -10.126 4.658 1.00 95.06 153 GLN A CA 1
ATOM 1228 C C . GLN A 1 153 ? -14.653 -9.127 4.945 1.00 95.06 153 GLN A C 1
ATOM 1230 O O . GLN A 1 153 ? -13.587 -9.524 5.418 1.00 95.06 153 GLN A O 1
ATOM 1235 N N . PHE A 1 154 ? -14.902 -7.828 4.740 1.00 95.56 154 PHE A N 1
ATOM 1236 C CA . PHE A 1 154 ? -13.951 -6.773 5.095 1.00 95.56 154 PHE A CA 1
ATOM 1237 C C . PHE A 1 154 ? -13.608 -6.783 6.595 1.00 95.56 154 PHE A C 1
ATOM 1239 O O . PHE A 1 154 ? -12.435 -6.745 6.970 1.00 95.56 154 PHE A O 1
ATOM 1246 N N . LEU A 1 155 ? -14.614 -6.912 7.462 1.00 95.69 155 LEU A N 1
ATOM 1247 C CA . LEU A 1 155 ? -14.421 -7.018 8.910 1.00 95.69 155 LEU A CA 1
ATOM 1248 C C . LEU A 1 155 ? -13.653 -8.288 9.308 1.00 95.69 155 LEU A C 1
ATOM 1250 O O . LEU A 1 155 ? -12.855 -8.257 10.249 1.00 95.69 155 LEU A O 1
ATOM 1254 N N . GLY A 1 156 ? -13.821 -9.386 8.566 1.00 95.12 156 GLY A N 1
ATOM 1255 C CA . GLY A 1 156 ? -12.994 -10.585 8.709 1.00 95.12 156 GLY A CA 1
ATOM 1256 C C . GLY A 1 156 ? -11.511 -10.310 8.429 1.00 95.12 156 GLY A C 1
ATOM 1257 O O . GLY A 1 156 ? -10.649 -10.696 9.221 1.00 95.12 156 GLY A O 1
ATOM 1258 N N . MET A 1 157 ? -11.204 -9.573 7.355 1.00 93.94 157 MET A N 1
ATOM 1259 C CA . MET A 1 157 ? -9.829 -9.157 7.039 1.00 93.94 157 MET A CA 1
ATOM 1260 C C . MET A 1 157 ? -9.241 -8.263 8.140 1.00 93.94 157 MET A C 1
ATOM 1262 O O . MET A 1 157 ? -8.110 -8.484 8.577 1.00 93.94 157 MET A O 1
ATOM 1266 N N . LEU A 1 158 ? -10.022 -7.300 8.640 1.00 94.12 158 LEU A N 1
ATOM 1267 C CA . LEU A 1 158 ? -9.615 -6.415 9.735 1.00 94.12 158 LEU A CA 1
ATOM 1268 C C . LEU A 1 158 ? -9.335 -7.183 11.036 1.00 94.12 158 LEU A C 1
ATOM 1270 O O . LEU A 1 158 ? -8.350 -6.912 11.722 1.00 94.12 158 LEU A O 1
ATOM 1274 N N . THR A 1 159 ? -10.167 -8.170 11.363 1.00 92.75 159 THR A N 1
ATOM 1275 C CA . THR A 1 159 ? -10.000 -9.000 12.566 1.00 92.75 159 THR A CA 1
ATOM 1276 C C . THR A 1 159 ? -8.738 -9.862 12.485 1.00 92.75 159 THR A C 1
ATOM 1278 O O . THR A 1 159 ? -8.021 -10.022 13.479 1.00 92.75 159 THR A O 1
ATOM 1281 N N . ASN A 1 160 ? -8.422 -10.384 11.297 1.00 91.25 160 ASN A N 1
ATOM 1282 C CA . ASN A 1 160 ? -7.173 -11.107 11.057 1.00 91.25 160 ASN A CA 1
ATOM 1283 C C . ASN A 1 160 ? -5.955 -10.192 11.225 1.00 91.25 160 ASN A C 1
ATOM 1285 O O . ASN A 1 160 ? -5.005 -10.567 11.912 1.00 91.25 160 ASN A O 1
ATOM 1289 N N . TYR A 1 161 ? -6.006 -8.976 10.668 1.00 91.25 161 TYR A N 1
ATOM 1290 C CA . TYR A 1 161 ? -4.971 -7.963 10.885 1.00 91.25 161 TYR A CA 1
ATOM 1291 C C . TYR A 1 161 ? -4.765 -7.689 12.380 1.00 91.25 161 TYR A C 1
ATOM 1293 O O . TYR A 1 161 ? -3.642 -7.800 12.868 1.00 91.25 161 TYR A O 1
ATOM 1301 N N . PHE A 1 162 ? -5.844 -7.420 13.121 1.00 89.75 162 PHE A N 1
ATOM 1302 C CA . PHE A 1 162 ? -5.786 -7.171 14.562 1.00 89.75 162 PHE A CA 1
ATOM 1303 C C . PHE A 1 162 ? -5.130 -8.330 15.322 1.00 89.75 162 PHE A C 1
ATOM 1305 O O . PHE A 1 162 ? -4.255 -8.117 16.156 1.00 89.75 162 PHE A O 1
ATOM 1312 N N . THR A 1 163 ? -5.516 -9.568 15.007 1.00 87.38 163 THR A N 1
ATOM 1313 C CA . THR A 1 163 ? -4.984 -10.771 15.665 1.00 87.38 163 THR A CA 1
ATOM 1314 C C . THR A 1 163 ? -3.488 -10.945 15.403 1.00 87.38 163 THR A C 1
ATOM 1316 O O . THR A 1 163 ? -2.747 -11.334 16.305 1.00 87.38 163 THR A O 1
ATOM 1319 N N . ASN A 1 164 ? -3.022 -10.616 14.197 1.00 84.50 164 ASN A N 1
ATOM 1320 C CA . ASN A 1 164 ? -1.605 -10.681 13.844 1.00 84.50 164 ASN A CA 1
ATOM 1321 C C . ASN A 1 164 ? -0.759 -9.616 14.556 1.00 84.50 164 ASN A C 1
ATOM 1323 O O . ASN A 1 164 ? 0.435 -9.829 14.735 1.00 84.50 164 ASN A O 1
ATOM 1327 N N . GLN A 1 165 ? -1.348 -8.506 15.013 1.00 79.62 165 GLN A N 1
ATOM 1328 C CA . GLN A 1 165 ? -0.623 -7.515 15.820 1.00 79.62 165 GLN A CA 1
ATOM 1329 C C . GLN A 1 165 ? -0.307 -7.985 17.242 1.00 79.62 165 GLN A C 1
ATOM 1331 O O . GLN A 1 165 ? 0.576 -7.418 17.881 1.00 79.62 165 GLN A O 1
ATOM 1336 N N . GLN A 1 166 ? -1.059 -8.966 17.745 1.00 75.50 166 GLN A N 1
ATOM 1337 C CA . GLN A 1 166 ? -0.955 -9.475 19.117 1.00 75.50 166 GLN A CA 1
ATOM 1338 C C . GLN A 1 166 ? 0.016 -10.663 19.239 1.00 75.50 166 GLN A C 1
ATOM 1340 O O . GLN A 1 166 ? 0.188 -11.200 20.332 1.00 75.50 166 GLN A O 1
ATOM 1345 N N . ARG A 1 167 ? 0.600 -11.102 18.119 1.00 65.94 167 ARG A N 1
ATOM 1346 C CA . ARG A 1 167 ? 1.608 -12.166 18.042 1.00 65.94 167 ARG A CA 1
ATOM 1347 C C . ARG A 1 167 ? 3.009 -11.569 18.012 1.00 65.94 167 ARG A C 1
ATOM 1349 O O . ARG A 1 167 ? 3.893 -12.193 18.634 1.00 65.94 167 ARG A O 1
#

Radius of gyration: 21.41 Å; chains: 1; bounding box: 52×23×60 Å

pLDDT: mean 91.65, std 5.88, range [65.94, 97.5]

Foldseek 3Di:
DKDFLLVLVLQLQLLVQQDQADPNDGFDPVLVVQSVLSNVLSVVSVVVLVVQLVVVLVVVCVPPLNVCVVVVVVVQVVCVVVVHDHDPVNVVSVVVSVVVSVVVSVVSRRDMDDRDDDQDDPVSLVSSCVVLDQQDWGWGQDPVGIDTDGSNVSNVSVVVSNVVNVD